Protein AF-A0AAD1G1K9-F1 (afdb_monomer)

Solvent-accessible surface area (backbone atoms only — not comparable to full-atom values): 7531 Å² total; per-residue (Å²): 137,87,78,81,80,72,77,73,75,72,76,63,68,73,52,53,60,54,47,54,50,49,59,54,53,67,71,42,59,65,74,27,37,51,56,41,42,42,38,76,72,70,64,44,52,59,65,56,50,14,62,76,70,73,46,57,48,69,56,47,52,50,30,45,56,50,41,52,53,49,50,56,58,62,43,41,43,31,53,54,43,50,70,69,44,56,72,65,46,41,52,53,48,50,44,44,74,75,66,48,52,60,65,57,49,9,64,74,69,77,48,51,50,67,57,45,53,52,38,47,53,53,49,51,52,49,36,49,54,38,64,73,110

InterPro domains:
  IPR013249 RNA polymerase sigma factor 70, region 4 type 2 [PF08281] (25-71)
  IPR013249 RNA polymerase sigma factor 70, region 4 type 2 [PF08281] (79-127)
  IPR013324 RNA polymerase sigma factor, region 3/4-like [SSF88659] (15-73)
  IPR016032 Signal transduction response regulator, C-terminal effector [SSF46894] (77-127)
  IPR036388 Winged helix-like DNA-binding domain superfamily [G3DSA:1.10.10.10] (8-76)
  IPR036388 Winged helix-like DNA-binding domain superfamily [G3DSA:1.10.10.10] (78-132)
  IPR039425 RNA polymerase sigma-70-like [PTHR43133] (17-71)

Structure (mmCIF, N/CA/C/O backbone):
data_AF-A0AAD1G1K9-F1
#
_entry.id   AF-A0AAD1G1K9-F1
#
loop_
_atom_site.group_PDB
_atom_site.id
_atom_site.type_symbol
_atom_site.label_atom_id
_atom_site.label_alt_id
_atom_site.label_comp_id
_atom_site.label_asym_id
_atom_site.label_entity_id
_atom_site.label_seq_id
_atom_site.pdbx_PDB_ins_code
_atom_site.Cartn_x
_atom_site.Cartn_y
_atom_site.Cartn_z
_atom_site.occupancy
_atom_site.B_iso_or_equiv
_atom_site.auth_seq_id
_atom_site.auth_comp_id
_atom_site.auth_asym_id
_atom_site.auth_atom_id
_atom_site.pdbx_PDB_model_num
ATOM 1 N N . MET A 1 1 ? 24.289 -41.318 -3.117 1.00 37.22 1 MET A N 1
ATOM 2 C CA . MET A 1 1 ? 24.616 -40.195 -4.020 1.00 37.22 1 MET A CA 1
ATOM 3 C C . MET A 1 1 ? 23.504 -39.178 -3.883 1.00 37.22 1 MET A C 1
ATOM 5 O O . MET A 1 1 ? 22.347 -39.498 -4.112 1.00 37.22 1 MET A O 1
ATOM 9 N N . ASN A 1 2 ? 23.871 -38.043 -3.298 1.00 35.38 2 ASN A N 1
ATOM 10 C CA . ASN A 1 2 ? 22.999 -36.982 -2.815 1.00 35.38 2 ASN A CA 1
ATOM 11 C C . ASN A 1 2 ? 22.610 -36.072 -3.983 1.00 35.38 2 ASN A C 1
ATOM 13 O O . ASN A 1 2 ? 23.467 -35.719 -4.785 1.00 35.38 2 ASN A O 1
ATOM 17 N N . GLY A 1 3 ? 21.352 -35.656 -4.030 1.00 33.44 3 GLY A N 1
ATOM 18 C CA . GLY A 1 3 ? 20.865 -34.681 -5.001 1.00 33.44 3 GLY A CA 1
ATOM 19 C C . GLY A 1 3 ? 19.467 -34.204 -4.644 1.00 33.44 3 GLY A C 1
ATOM 20 O O . GLY A 1 3 ? 18.601 -34.145 -5.506 1.00 33.44 3 GLY A O 1
ATOM 21 N N . LYS A 1 4 ? 19.221 -33.941 -3.351 1.00 35.94 4 LYS A N 1
ATOM 22 C CA . LYS A 1 4 ? 18.032 -33.209 -2.905 1.00 35.94 4 LYS A CA 1
ATOM 23 C C . LYS A 1 4 ? 18.029 -31.881 -3.662 1.00 35.94 4 LYS A C 1
ATOM 25 O O . LYS A 1 4 ? 18.926 -31.073 -3.440 1.00 35.94 4 LYS A O 1
ATOM 30 N N . SER A 1 5 ? 17.059 -31.676 -4.550 1.00 36.53 5 SER A N 1
ATOM 31 C CA . SER A 1 5 ? 16.765 -30.365 -5.120 1.00 36.53 5 SER A CA 1
ATOM 32 C C . SER A 1 5 ? 16.329 -29.475 -3.963 1.00 36.53 5 SER A C 1
ATOM 34 O O . SER A 1 5 ? 15.185 -29.528 -3.507 1.00 36.53 5 SER A O 1
ATOM 36 N N . VAL A 1 6 ? 17.299 -28.755 -3.409 1.00 38.91 6 VAL A N 1
ATOM 37 C CA . VAL A 1 6 ? 17.077 -27.704 -2.431 1.00 38.91 6 VAL A CA 1
ATOM 38 C C . VAL A 1 6 ? 16.126 -26.726 -3.102 1.00 38.91 6 VAL A C 1
ATOM 40 O O . VAL A 1 6 ? 16.446 -26.142 -4.133 1.00 38.91 6 VAL A O 1
ATOM 43 N N . LEU A 1 7 ? 14.915 -26.640 -2.557 1.00 38.28 7 LEU A N 1
ATOM 44 C CA . LEU A 1 7 ? 14.009 -25.532 -2.796 1.00 38.28 7 LEU A CA 1
ATOM 45 C C . LEU A 1 7 ? 14.782 -24.274 -2.405 1.00 38.28 7 LEU A C 1
ATOM 47 O O . LEU A 1 7 ? 14.895 -23.971 -1.218 1.00 38.28 7 LEU A O 1
ATOM 51 N N . GLU A 1 8 ? 15.367 -23.600 -3.391 1.00 32.94 8 GLU A N 1
ATOM 52 C CA . GLU A 1 8 ? 15.831 -22.228 -3.240 1.00 32.94 8 GLU A CA 1
ATOM 53 C C . GLU A 1 8 ? 14.637 -21.437 -2.692 1.00 32.94 8 GLU A C 1
ATOM 55 O O . GLU A 1 8 ? 13.585 -21.385 -3.346 1.00 32.94 8 GLU A O 1
ATOM 60 N N . PRO A 1 9 ? 14.714 -20.911 -1.458 1.00 38.84 9 PRO A N 1
ATOM 61 C CA . PRO A 1 9 ? 13.608 -20.183 -0.880 1.00 38.84 9 PRO A CA 1
ATOM 62 C C . PRO A 1 9 ? 13.483 -18.899 -1.685 1.00 38.84 9 PRO A C 1
ATOM 64 O O . PRO A 1 9 ? 14.309 -17.998 -1.549 1.00 38.84 9 PRO A O 1
ATOM 67 N N . GLY A 1 10 ? 12.463 -18.847 -2.547 1.00 35.44 10 GLY A N 1
ATOM 68 C CA . GLY A 1 10 ? 12.099 -17.655 -3.296 1.00 35.44 10 GLY A CA 1
ATOM 69 C C . GLY A 1 10 ? 12.197 -16.448 -2.375 1.00 35.44 10 GLY A C 1
ATOM 70 O O . GLY A 1 10 ? 11.536 -16.392 -1.332 1.00 35.44 10 GLY A O 1
ATOM 71 N N . VAL A 1 11 ? 13.107 -15.533 -2.712 1.00 41.03 11 VAL A N 1
ATOM 72 C CA . VAL A 1 11 ? 13.324 -14.326 -1.923 1.00 41.03 11 VAL A CA 1
ATOM 73 C C . VAL A 1 11 ? 11.958 -13.643 -1.771 1.00 41.03 11 VAL A C 1
ATOM 75 O O . VAL A 1 11 ? 11.261 -13.476 -2.773 1.00 41.03 11 VAL A O 1
ATOM 78 N N . PRO A 1 12 ? 11.501 -13.317 -0.550 1.00 42.50 12 PRO A N 1
ATOM 79 C CA . PRO A 1 12 ? 10.075 -13.121 -0.304 1.00 42.50 12 PRO A CA 1
ATOM 80 C C . PRO A 1 12 ? 9.590 -11.750 -0.797 1.00 42.50 12 PRO A C 1
ATOM 82 O O . PRO A 1 12 ? 9.510 -10.795 -0.029 1.00 42.50 12 PRO A O 1
ATOM 85 N N . LEU A 1 13 ? 9.228 -11.643 -2.072 1.00 46.88 13 LEU A N 1
ATOM 86 C CA . LEU A 1 13 ? 8.716 -10.406 -2.681 1.00 46.88 13 LEU A CA 1
ATOM 87 C C . LEU A 1 13 ? 7.404 -9.929 -2.024 1.00 46.88 13 LEU A C 1
ATOM 89 O O . LEU A 1 13 ? 7.160 -8.730 -1.890 1.00 46.88 13 LEU A O 1
ATOM 93 N N . GLU A 1 14 ? 6.607 -10.854 -1.480 1.00 40.06 14 GLU A N 1
ATOM 94 C CA . GLU A 1 14 ? 5.434 -10.533 -0.653 1.00 40.06 14 GLU A CA 1
ATOM 95 C C . GLU A 1 14 ? 5.793 -9.845 0.678 1.00 40.06 14 GLU A C 1
ATOM 97 O O . GLU A 1 14 ? 4.972 -9.112 1.251 1.00 40.06 14 GLU A O 1
ATOM 102 N N . ARG A 1 15 ? 7.011 -10.060 1.206 1.00 46.41 15 ARG A N 1
ATOM 103 C CA . ARG A 1 15 ? 7.429 -9.441 2.473 1.00 46.41 15 ARG A CA 1
ATOM 104 C C . ARG A 1 15 ? 7.651 -7.944 2.318 1.00 46.41 15 ARG A C 1
ATOM 106 O O . ARG A 1 15 ? 7.363 -7.240 3.285 1.00 46.41 15 ARG A O 1
ATOM 113 N N . ASP A 1 16 ? 8.048 -7.450 1.147 1.00 60.50 16 ASP A N 1
ATOM 114 C CA . ASP A 1 16 ? 8.426 -6.043 0.969 1.00 60.50 16 ASP A CA 1
ATOM 115 C C . ASP A 1 16 ? 7.233 -5.085 0.990 1.00 60.50 16 ASP A C 1
ATOM 117 O O . ASP A 1 16 ? 7.222 -4.134 1.775 1.00 60.50 16 ASP A O 1
ATOM 121 N N . ARG A 1 17 ? 6.160 -5.359 0.237 1.00 57.56 17 ARG A N 1
ATOM 122 C CA . ARG A 1 17 ? 4.965 -4.490 0.235 1.00 57.56 17 ARG A CA 1
ATOM 123 C C . ARG A 1 17 ? 4.315 -4.428 1.613 1.00 57.56 17 ARG A C 1
ATOM 125 O O . ARG A 1 17 ? 3.999 -3.349 2.119 1.00 57.56 17 ARG A O 1
ATOM 132 N N . HIS A 1 18 ? 4.116 -5.587 2.238 1.00 64.69 18 HIS A N 1
ATOM 133 C CA . HIS A 1 18 ? 3.522 -5.635 3.565 1.00 64.69 18 HIS A CA 1
ATOM 134 C C . HIS A 1 18 ? 4.460 -5.060 4.627 1.00 64.69 18 HIS A C 1
ATOM 136 O O . HIS A 1 18 ? 3.974 -4.473 5.589 1.00 64.69 18 HIS A O 1
ATOM 142 N N . ALA A 1 19 ? 5.785 -5.179 4.491 1.00 65.25 19 ALA A N 1
ATOM 143 C CA . ALA A 1 19 ? 6.727 -4.540 5.409 1.00 65.25 19 ALA A CA 1
ATOM 144 C C . ALA A 1 19 ? 6.672 -3.015 5.305 1.00 65.25 19 ALA A C 1
ATOM 146 O O . ALA A 1 19 ? 6.556 -2.364 6.343 1.00 65.25 19 ALA A O 1
ATOM 147 N N . VAL A 1 20 ? 6.661 -2.459 4.091 1.00 66.00 20 VAL A N 1
ATOM 148 C CA . VAL A 1 20 ? 6.529 -1.011 3.860 1.00 66.00 20 VAL A CA 1
ATOM 149 C C . VAL A 1 20 ? 5.184 -0.504 4.385 1.00 66.00 20 VAL A C 1
ATOM 151 O O . VAL A 1 20 ? 5.145 0.432 5.185 1.00 66.00 20 VAL A O 1
ATOM 154 N N . MET A 1 21 ? 4.083 -1.181 4.046 1.00 68.50 21 MET A N 1
ATOM 155 C CA . MET A 1 21 ? 2.753 -0.816 4.539 1.00 68.50 21 MET A CA 1
ATOM 156 C C . MET A 1 21 ? 2.665 -0.915 6.068 1.00 68.50 21 MET A C 1
ATOM 158 O O . MET A 1 21 ? 2.185 0.011 6.716 1.00 68.50 21 MET A O 1
ATOM 162 N N . ARG A 1 22 ? 3.179 -1.991 6.680 1.00 72.25 22 ARG A N 1
ATOM 163 C CA . ARG A 1 22 ? 3.237 -2.129 8.147 1.00 72.25 22 ARG A CA 1
ATOM 164 C C . ARG A 1 22 ? 4.094 -1.040 8.783 1.00 72.25 22 ARG A C 1
ATOM 166 O O . ARG A 1 22 ? 3.713 -0.520 9.826 1.00 72.25 22 ARG A O 1
ATOM 173 N N . ALA A 1 23 ? 5.227 -0.679 8.184 1.00 71.62 23 ALA A N 1
ATOM 174 C CA . ALA A 1 23 ? 6.079 0.397 8.680 1.00 71.62 23 ALA A CA 1
ATOM 175 C C . ALA A 1 23 ? 5.343 1.745 8.676 1.00 71.62 23 ALA A C 1
ATOM 177 O O . ALA A 1 23 ? 5.473 2.513 9.626 1.00 71.62 23 ALA A O 1
ATOM 178 N N . TRP A 1 24 ? 4.519 2.016 7.664 1.00 74.44 24 TRP A N 1
ATOM 179 C CA . TRP A 1 24 ? 3.693 3.224 7.618 1.00 74.44 24 TRP A CA 1
ATOM 180 C C . TRP A 1 24 ? 2.509 3.178 8.575 1.00 74.44 24 TRP A C 1
ATOM 182 O O . TRP A 1 24 ? 2.246 4.160 9.265 1.00 74.44 24 TRP A O 1
ATOM 192 N N . LEU A 1 25 ? 1.821 2.040 8.663 1.00 76.62 25 LEU A N 1
ATOM 193 C CA . LEU A 1 25 ? 0.711 1.854 9.594 1.00 76.62 25 LEU A CA 1
ATOM 194 C C . LEU A 1 25 ? 1.173 1.984 11.052 1.00 76.62 25 LEU A C 1
ATOM 196 O O . LEU A 1 25 ? 0.447 2.555 11.856 1.00 76.62 25 LEU A O 1
ATOM 200 N N . ARG A 1 26 ? 2.403 1.569 11.387 1.00 78.94 26 ARG A N 1
ATOM 201 C CA . ARG A 1 26 ? 3.007 1.782 12.718 1.00 78.94 26 ARG A CA 1
ATOM 202 C C . ARG A 1 26 ? 3.248 3.252 13.073 1.00 78.94 26 ARG A C 1
ATOM 204 O O . ARG A 1 26 ? 3.384 3.557 14.251 1.00 78.94 26 ARG A O 1
ATOM 211 N N . LYS A 1 27 ? 3.301 4.163 12.095 1.00 80.81 27 LYS A N 1
ATOM 212 C CA . LYS A 1 27 ? 3.436 5.610 12.350 1.00 80.81 27 LYS A CA 1
ATOM 213 C C . LYS A 1 27 ? 2.095 6.257 12.752 1.00 80.81 27 LYS A C 1
ATOM 215 O O . LYS A 1 27 ? 2.090 7.379 13.266 1.00 80.81 27 LYS A O 1
ATOM 220 N N . LEU A 1 28 ? 0.963 5.564 12.564 1.00 84.06 28 LEU A N 1
ATOM 221 C CA . LEU A 1 28 ? -0.348 6.031 13.021 1.00 84.06 28 LEU A CA 1
ATOM 222 C C . LEU A 1 28 ? -0.454 5.961 14.551 1.00 84.06 28 LEU A C 1
ATOM 224 O O . LEU A 1 28 ? -0.012 4.984 15.151 1.00 84.06 28 LEU A O 1
ATOM 228 N N . PRO A 1 29 ? -1.135 6.926 15.199 1.00 89.00 29 PRO A N 1
ATOM 229 C CA . PRO A 1 29 ? -1.521 6.771 16.596 1.00 89.00 29 PRO A CA 1
ATOM 230 C C . PRO A 1 29 ? -2.362 5.506 16.783 1.00 89.00 29 PRO A C 1
ATOM 232 O O . PRO A 1 29 ? -3.302 5.288 16.020 1.00 89.00 29 PRO A O 1
ATOM 235 N N . GLU A 1 30 ? -2.085 4.732 17.826 1.00 89.75 30 GLU A N 1
ATOM 236 C CA . GLU A 1 30 ? -2.657 3.399 18.063 1.00 89.75 30 GLU A CA 1
ATOM 237 C C . GLU A 1 30 ? -4.187 3.341 17.914 1.00 89.75 30 GLU A C 1
ATOM 239 O O . GLU A 1 30 ? -4.701 2.604 17.078 1.00 89.75 30 GLU A O 1
ATOM 244 N N . ARG A 1 31 ? -4.933 4.219 18.602 1.00 92.00 31 ARG A N 1
ATOM 245 C CA . ARG A 1 31 ? -6.404 4.304 18.462 1.00 92.00 31 ARG A CA 1
ATOM 246 C C . ARG A 1 31 ? -6.873 4.595 17.034 1.00 92.00 31 ARG A C 1
ATOM 248 O O . ARG A 1 31 ? -7.943 4.161 16.625 1.00 92.00 31 ARG A O 1
ATOM 255 N N . THR A 1 32 ? -6.089 5.358 16.277 1.00 93.00 32 THR A N 1
ATOM 256 C CA . THR A 1 32 ? -6.395 5.666 14.874 1.00 93.00 32 THR A CA 1
ATOM 257 C C . THR A 1 32 ? -6.141 4.455 13.980 1.00 93.00 32 THR A C 1
ATOM 259 O O . THR A 1 32 ? -6.932 4.204 13.076 1.00 93.00 32 THR A O 1
ATOM 262 N N . LEU A 1 33 ? -5.075 3.696 14.253 1.00 91.69 33 LEU A N 1
ATOM 263 C CA . LEU A 1 33 ? -4.777 2.443 13.566 1.00 91.69 33 LEU A CA 1
ATOM 264 C C . LEU A 1 33 ? -5.858 1.389 13.833 1.00 91.69 33 LEU A C 1
ATOM 266 O O . LEU A 1 33 ? -6.348 0.797 12.879 1.00 91.69 33 LEU A O 1
ATOM 270 N N . MET A 1 34 ? -6.276 1.213 15.090 1.00 94.00 34 MET A N 1
ATOM 271 C CA . MET A 1 34 ? -7.344 0.276 15.466 1.00 94.00 34 MET A CA 1
ATOM 272 C C . MET A 1 34 ? -8.640 0.556 14.702 1.00 94.00 34 MET A C 1
ATOM 274 O O . MET A 1 34 ? -9.164 -0.331 14.039 1.00 94.00 34 MET A O 1
ATOM 278 N N . VAL A 1 35 ? -9.121 1.807 14.729 1.00 95.25 35 VAL A N 1
ATOM 279 C CA . VAL A 1 35 ? -10.331 2.213 13.992 1.00 95.25 35 VAL A CA 1
ATOM 280 C C . VAL A 1 35 ? -10.178 1.966 12.487 1.00 95.25 35 VAL A C 1
ATOM 282 O O . VAL A 1 35 ? -11.111 1.502 11.835 1.00 95.25 35 VAL A O 1
ATOM 285 N N . PHE A 1 36 ? -9.003 2.264 11.928 1.00 93.38 36 PHE A N 1
ATOM 286 C CA . PHE A 1 36 ? -8.740 2.070 10.506 1.00 93.38 36 PHE A CA 1
ATOM 287 C C . PHE A 1 36 ? -8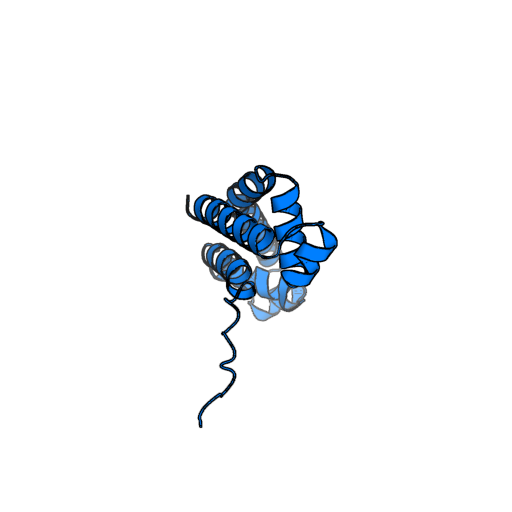.738 0.588 10.106 1.00 93.38 36 PHE A C 1
ATOM 289 O O . PHE A 1 36 ? -9.347 0.251 9.093 1.00 93.38 36 PHE A O 1
ATOM 296 N N . ILE A 1 37 ? -8.097 -0.288 10.887 1.00 92.00 37 ILE A N 1
ATOM 297 C CA . ILE A 1 37 ? -8.076 -1.740 10.647 1.00 92.00 37 ILE A CA 1
ATOM 298 C C . ILE A 1 37 ? -9.484 -2.323 10.788 1.00 92.00 37 ILE A C 1
ATOM 300 O O . ILE A 1 37 ? -9.949 -2.990 9.864 1.00 92.00 37 ILE A O 1
ATOM 304 N N . ALA A 1 38 ? -10.192 -1.991 11.870 1.00 93.25 38 ALA A N 1
ATOM 305 C CA . ALA A 1 38 ? -11.555 -2.452 12.115 1.00 93.25 38 ALA A CA 1
ATOM 306 C C . ALA A 1 38 ? -12.491 -2.134 10.937 1.00 93.25 38 ALA A C 1
ATOM 308 O O . ALA A 1 38 ? -13.276 -2.971 10.501 1.00 93.25 38 ALA A O 1
ATOM 309 N N . HIS A 1 39 ? -12.366 -0.941 10.351 1.00 94.38 39 HIS A N 1
ATOM 310 C CA . HIS A 1 39 ? -13.184 -0.57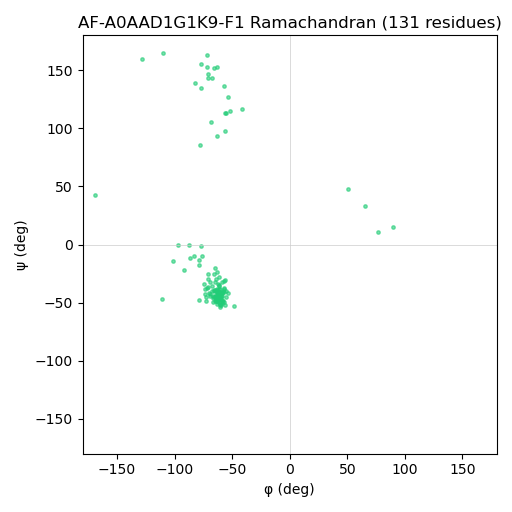9 9.199 1.00 94.38 39 HIS A CA 1
ATOM 311 C C . HIS A 1 39 ? -12.686 -1.177 7.872 1.00 94.38 39 HIS A C 1
ATOM 313 O O . HIS A 1 39 ? -13.480 -1.677 7.080 1.00 94.38 39 HIS A O 1
ATOM 319 N N . ARG A 1 40 ? -11.382 -1.080 7.571 1.00 89.38 40 ARG A N 1
ATOM 320 C CA . ARG A 1 40 ? -10.841 -1.358 6.223 1.00 89.38 40 ARG A CA 1
ATOM 321 C C . ARG A 1 40 ? -10.393 -2.795 6.004 1.00 89.38 40 ARG A C 1
ATOM 323 O O . ARG A 1 40 ? -10.277 -3.194 4.851 1.00 89.38 40 ARG A O 1
ATOM 330 N N . VAL A 1 41 ? -10.102 -3.524 7.075 1.00 86.94 41 VAL A N 1
ATOM 331 C CA . VAL A 1 41 ? -9.623 -4.911 7.029 1.00 86.94 41 VAL A CA 1
ATOM 332 C C . VAL A 1 41 ? -10.695 -5.851 7.563 1.00 86.94 41 VAL A C 1
ATOM 334 O O . VAL A 1 41 ? -10.998 -6.845 6.917 1.00 86.94 41 VAL A O 1
ATOM 337 N N . GLU A 1 42 ? -11.302 -5.518 8.704 1.00 89.88 42 GLU A N 1
ATOM 338 C CA . GLU A 1 42 ? -12.336 -6.360 9.328 1.00 89.88 42 GLU A CA 1
ATOM 339 C C . GLU A 1 42 ? -13.749 -6.076 8.787 1.00 89.88 42 GLU A C 1
ATOM 341 O O . GLU A 1 42 ? -14.669 -6.842 9.049 1.00 89.88 42 GLU A O 1
ATOM 346 N N . GLY A 1 43 ? -13.939 -4.988 8.031 1.00 93.88 43 GLY A N 1
ATOM 347 C CA . GLY A 1 43 ? -15.213 -4.659 7.382 1.00 93.88 43 GLY A CA 1
ATOM 348 C C . GLY A 1 43 ? -16.294 -4.086 8.306 1.00 93.88 43 GLY A C 1
ATOM 349 O O . GLY A 1 43 ? -17.436 -3.943 7.871 1.00 93.88 43 GLY A O 1
ATOM 350 N N . LYS A 1 44 ? -15.963 -3.722 9.552 1.00 96.25 44 LYS A N 1
ATOM 351 C CA . LYS A 1 44 ? -16.929 -3.181 10.520 1.00 96.25 44 LYS A CA 1
ATOM 352 C C . LYS A 1 44 ? -17.449 -1.803 10.103 1.00 96.25 44 LYS A C 1
ATOM 354 O O . LYS A 1 44 ? -16.708 -0.940 9.610 1.00 96.25 44 LYS A O 1
ATOM 359 N N . SER A 1 45 ? -18.725 -1.552 10.362 1.00 96.06 45 SER A N 1
ATOM 360 C CA . SER A 1 45 ? -19.353 -0.238 10.230 1.00 96.06 45 SER A CA 1
ATOM 361 C C . SER A 1 45 ? -18.887 0.727 11.326 1.00 96.06 45 SER A C 1
ATOM 363 O O . SER A 1 45 ? -18.369 0.338 12.373 1.00 96.06 45 SER A O 1
ATOM 365 N N . TYR A 1 46 ? -19.099 2.029 11.123 1.00 95.44 46 TYR A N 1
ATOM 366 C CA . TYR A 1 46 ? -18.751 3.023 12.145 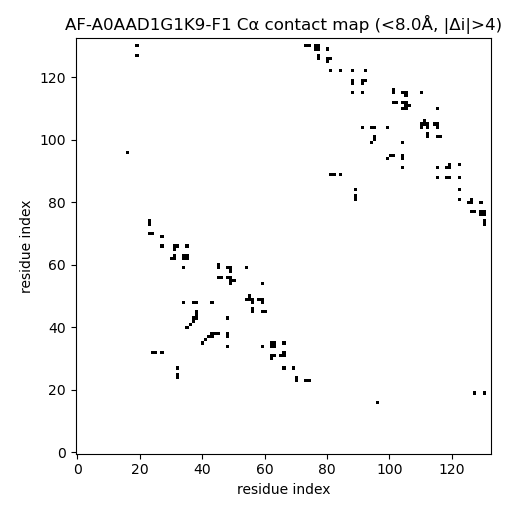1.00 95.44 46 TYR A CA 1
ATOM 367 C C . TYR A 1 46 ? -19.564 2.873 13.434 1.00 95.44 46 TYR A C 1
ATOM 369 O O . TYR A 1 46 ? -19.037 3.199 14.496 1.00 95.44 46 TYR A O 1
ATOM 377 N N . ALA A 1 47 ? -20.802 2.377 13.348 1.00 97.19 47 ALA A N 1
ATOM 378 C CA . ALA A 1 47 ? -21.656 2.125 14.503 1.00 97.19 47 ALA A CA 1
ATOM 379 C C . ALA A 1 47 ? -21.128 0.950 15.343 1.00 97.19 47 ALA A C 1
ATOM 381 O O . ALA A 1 47 ? -21.003 1.076 16.560 1.00 97.19 47 ALA A O 1
ATOM 382 N N . GLU A 1 48 ? -20.728 -0.150 14.698 1.00 97.69 48 GLU A N 1
ATOM 383 C CA . GLU A 1 48 ? -20.115 -1.302 15.376 1.00 97.69 48 GLU A CA 1
ATOM 384 C C . GLU A 1 48 ? -18.805 -0.910 16.068 1.00 97.69 48 GLU A C 1
ATOM 386 O O . GLU A 1 48 ? -18.614 -1.201 17.246 1.00 97.69 48 GLU A O 1
ATOM 391 N N . ILE A 1 49 ? -17.944 -0.152 15.381 1.00 97.44 49 ILE A N 1
ATOM 392 C CA . ILE A 1 49 ? -16.680 0.343 15.951 1.00 97.44 49 ILE A CA 1
ATOM 393 C C . ILE A 1 49 ? -16.937 1.293 17.130 1.00 97.44 49 ILE A C 1
ATOM 395 O O . ILE A 1 49 ? -16.229 1.250 18.137 1.00 97.44 49 ILE A O 1
ATOM 399 N N . ALA A 1 50 ? -17.934 2.173 17.014 1.00 97.56 50 ALA A N 1
ATOM 400 C CA . ALA A 1 50 ? -18.323 3.097 18.076 1.00 97.56 50 ALA A CA 1
ATOM 401 C C . ALA A 1 50 ? -18.790 2.348 19.334 1.00 97.56 50 ALA A C 1
ATOM 403 O O . ALA A 1 50 ? -18.347 2.674 20.439 1.00 97.56 50 ALA A O 1
ATOM 404 N N . ALA A 1 51 ? -19.626 1.322 19.158 1.00 97.81 51 ALA A N 1
ATOM 405 C CA . ALA A 1 51 ? -20.110 0.472 20.239 1.00 97.81 51 ALA A CA 1
ATOM 406 C C . ALA A 1 51 ? -18.969 -0.318 20.901 1.00 97.81 51 ALA A C 1
ATOM 408 O O . ALA A 1 51 ? -18.819 -0.270 22.123 1.00 97.81 51 ALA A O 1
ATOM 409 N N . GLU A 1 52 ? -18.122 -0.976 20.105 1.00 97.19 52 GLU A N 1
ATOM 410 C CA . GLU A 1 52 ? -16.999 -1.795 20.581 1.00 97.19 52 GLU A CA 1
ATOM 411 C C . GLU A 1 52 ? -15.980 -0.967 21.375 1.00 97.19 52 GLU A C 1
ATOM 413 O O . GLU A 1 52 ? -15.555 -1.353 22.464 1.00 97.19 52 GLU A O 1
ATOM 418 N N . LEU A 1 53 ? -15.633 0.221 20.873 1.00 94.88 53 LEU A N 1
ATOM 419 C CA . LEU A 1 53 ? -14.657 1.105 21.512 1.00 94.88 53 LEU A CA 1
ATOM 420 C C . LEU A 1 53 ? -15.273 2.041 22.563 1.00 94.88 53 LEU A C 1
ATOM 422 O O . LEU A 1 53 ? -14.541 2.830 23.167 1.00 94.88 53 LEU A O 1
ATOM 426 N N . ARG A 1 54 ? -16.595 1.980 22.780 1.00 96.50 54 ARG A N 1
ATOM 427 C CA . ARG A 1 54 ? -17.360 2.862 23.683 1.00 96.50 54 ARG A CA 1
ATOM 428 C C . ARG A 1 54 ? -17.083 4.350 23.432 1.00 96.50 54 ARG A C 1
ATOM 430 O O . ARG A 1 54 ? -16.824 5.129 24.352 1.00 96.50 54 ARG A O 1
ATOM 437 N N . ILE A 1 55 ? -17.121 4.753 22.166 1.00 95.94 55 ILE A N 1
ATOM 438 C CA . ILE A 1 55 ? -16.951 6.143 21.718 1.00 95.94 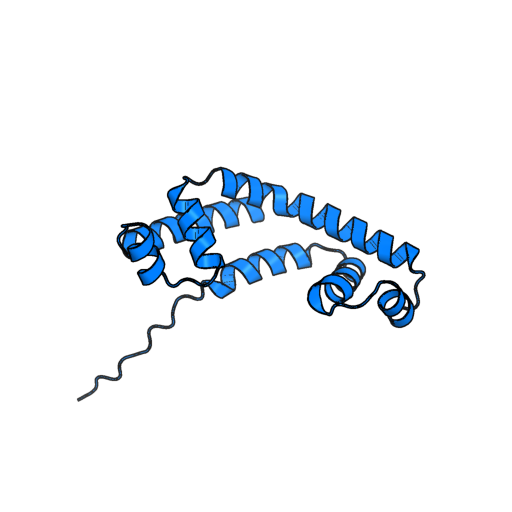55 ILE A CA 1
ATOM 439 C C . ILE A 1 55 ? -18.100 6.550 20.797 1.00 95.94 55 ILE A C 1
ATOM 441 O O . ILE A 1 55 ? -18.743 5.710 20.190 1.00 95.94 55 ILE A O 1
ATOM 445 N N . GLY A 1 56 ? -18.341 7.852 20.629 1.00 96.06 56 GLY A N 1
ATOM 446 C CA . GLY A 1 56 ? -19.317 8.319 19.640 1.00 96.06 56 GLY A CA 1
ATOM 447 C C . GLY A 1 56 ? -18.828 8.122 18.199 1.00 96.06 56 GLY A C 1
ATOM 448 O O . GLY A 1 56 ? -17.644 8.320 17.913 1.00 96.06 56 GLY A O 1
ATOM 449 N N . GLU A 1 57 ? -19.735 7.838 17.259 1.00 95.06 57 GLU A N 1
ATOM 450 C CA . GLU A 1 57 ? -19.394 7.665 15.836 1.00 95.06 57 GLU A CA 1
ATOM 451 C C . GLU A 1 57 ? -18.667 8.869 15.218 1.00 95.06 57 GLU A C 1
ATOM 453 O O . GLU A 1 57 ? -17.840 8.719 14.318 1.00 95.06 57 GLU A O 1
ATOM 458 N N . TRP A 1 58 ? -18.936 10.090 15.695 1.00 96.50 58 TRP A N 1
ATOM 459 C CA . TRP A 1 58 ? -18.178 11.269 15.268 1.00 96.50 58 TRP A CA 1
ATOM 460 C C . TRP A 1 58 ? -16.674 11.104 15.542 1.00 96.50 58 TRP A C 1
ATOM 462 O O . TRP A 1 58 ? -15.848 11.496 14.714 1.00 96.50 58 TRP A O 1
ATOM 472 N N . ARG A 1 59 ? -16.306 10.472 16.664 1.00 96.19 59 ARG A N 1
ATOM 473 C CA . ARG A 1 59 ? -14.910 10.204 17.030 1.00 96.19 59 ARG A CA 1
ATOM 474 C C . ARG A 1 59 ? -14.310 9.121 16.132 1.00 96.19 59 ARG A C 1
ATOM 476 O O . ARG A 1 59 ? -13.164 9.268 15.714 1.00 96.19 59 ARG A O 1
ATOM 483 N N . VAL A 1 60 ? -15.093 8.111 15.744 1.00 95.69 60 VAL A N 1
ATOM 484 C CA . VAL A 1 60 ? -14.711 7.126 14.711 1.00 95.69 60 VAL A CA 1
ATOM 485 C C . VAL A 1 60 ? -14.415 7.833 13.383 1.00 95.69 60 VAL A C 1
ATOM 487 O O . VAL A 1 60 ? -13.323 7.687 12.834 1.00 95.69 60 VAL A O 1
ATOM 490 N N . ARG A 1 61 ? -15.322 8.701 12.909 1.00 95.19 61 ARG A N 1
ATOM 491 C CA . ARG A 1 61 ? -15.124 9.519 11.695 1.00 95.19 61 ARG A CA 1
ATOM 492 C C . ARG A 1 61 ? -13.875 10.396 11.782 1.00 95.19 61 ARG A C 1
ATOM 494 O O . ARG A 1 61 ? -13.135 10.523 10.804 1.00 95.19 61 ARG A O 1
ATOM 501 N N . TRP A 1 62 ? -13.620 11.000 12.941 1.00 96.75 62 TRP A N 1
ATOM 502 C CA . TRP A 1 62 ? -12.417 11.795 13.179 1.00 96.75 62 TRP A CA 1
ATOM 503 C C . TRP A 1 62 ? -11.140 10.953 13.064 1.00 96.75 62 TRP A C 1
ATOM 505 O O . TRP A 1 62 ? -10.216 11.356 12.348 1.00 96.75 62 TRP A O 1
ATOM 515 N N . HIS A 1 63 ? -11.104 9.772 13.692 1.00 94.75 63 HIS A N 1
ATOM 516 C CA . HIS A 1 63 ? -9.994 8.825 13.561 1.00 94.75 63 HIS A CA 1
ATOM 517 C C . HIS A 1 63 ? -9.802 8.400 12.102 1.00 94.75 63 HIS A C 1
ATOM 519 O O . HIS A 1 63 ? -8.687 8.494 11.598 1.00 94.75 63 HIS A O 1
ATOM 525 N N . MET A 1 64 ? -10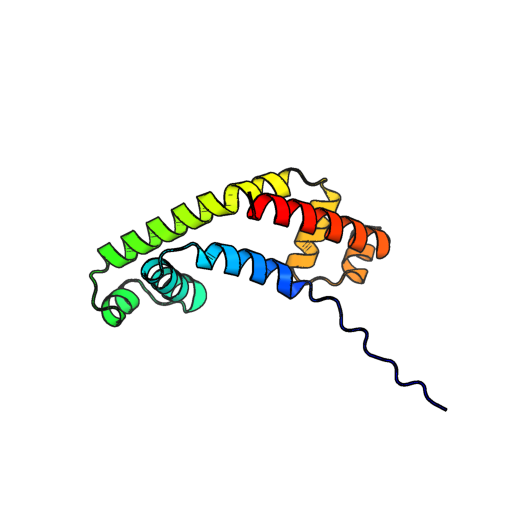.868 8.070 11.372 1.00 94.19 64 MET A N 1
ATOM 526 C CA . MET A 1 64 ? -10.780 7.719 9.949 1.00 94.19 64 MET A CA 1
ATOM 527 C C . MET A 1 64 ? -10.177 8.840 9.097 1.00 94.19 64 MET A C 1
ATOM 529 O O . MET A 1 64 ? -9.225 8.613 8.349 1.00 94.19 64 MET A O 1
ATOM 533 N N . ARG A 1 65 ? -10.646 10.085 9.256 1.00 93.31 65 ARG A N 1
ATOM 534 C CA . ARG A 1 65 ? -10.060 11.244 8.554 1.00 93.31 65 ARG A CA 1
ATOM 535 C C . ARG A 1 65 ? -8.597 11.468 8.928 1.00 93.31 65 ARG A C 1
ATOM 537 O O . ARG A 1 65 ? -7.818 11.942 8.101 1.00 93.31 65 ARG A O 1
ATOM 544 N N . ARG A 1 66 ? -8.220 11.206 10.181 1.00 92.06 66 ARG A N 1
ATOM 545 C CA . ARG A 1 66 ? -6.830 11.301 10.642 1.00 92.06 66 ARG A CA 1
ATOM 546 C C . ARG A 1 66 ? -5.968 10.202 10.018 1.00 92.06 66 ARG A C 1
ATOM 548 O O . ARG A 1 66 ? -4.881 10.520 9.546 1.00 92.06 66 ARG A O 1
ATOM 555 N N . ALA A 1 67 ? -6.470 8.969 9.949 1.00 89.81 67 ALA A N 1
ATOM 556 C CA . ALA A 1 67 ? -5.799 7.839 9.315 1.00 89.81 67 ALA A CA 1
ATOM 557 C C . ALA A 1 67 ? -5.535 8.114 7.83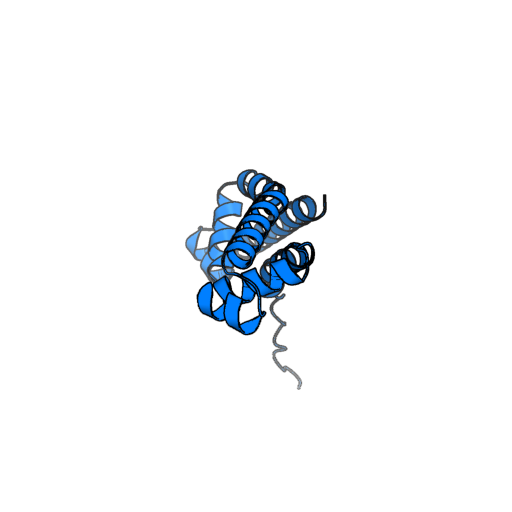2 1.00 89.81 67 ALA A C 1
ATOM 559 O O . ALA A 1 67 ? -4.389 8.070 7.393 1.00 89.81 67 ALA A O 1
ATOM 560 N N . ILE A 1 68 ? -6.573 8.507 7.089 1.00 87.81 68 ILE A N 1
ATOM 561 C CA . ILE A 1 68 ? -6.482 8.813 5.655 1.00 87.81 68 ILE A CA 1
ATOM 562 C C . ILE A 1 68 ? -5.466 9.931 5.400 1.00 87.81 68 ILE A C 1
ATOM 564 O O . ILE A 1 68 ? -4.572 9.763 4.576 1.00 87.81 68 ILE A O 1
ATOM 568 N N . ARG A 1 69 ? -5.538 11.049 6.138 1.00 87.81 69 ARG A N 1
ATOM 569 C CA . ARG A 1 69 ? -4.567 12.151 5.994 1.00 87.81 69 ARG A CA 1
ATOM 570 C C . ARG A 1 69 ? -3.134 11.700 6.251 1.00 87.81 69 ARG A C 1
ATOM 572 O O . ARG A 1 69 ? -2.222 12.110 5.539 1.00 87.81 69 ARG A O 1
ATOM 579 N N . HIS A 1 70 ? -2.931 10.869 7.266 1.00 85.50 70 HIS A N 1
ATOM 580 C CA . HIS A 1 70 ? -1.609 10.380 7.623 1.00 85.50 70 HIS A CA 1
ATOM 581 C C . HIS A 1 70 ? -1.058 9.406 6.571 1.00 85.50 70 HIS A C 1
ATOM 583 O O . HIS A 1 70 ? 0.090 9.554 6.160 1.00 85.50 70 HIS A O 1
ATOM 589 N N . ILE A 1 71 ? -1.889 8.496 6.052 1.00 81.75 71 ILE A N 1
ATOM 590 C CA . ILE A 1 71 ? -1.532 7.586 4.953 1.00 81.75 71 ILE A CA 1
ATOM 591 C C . ILE A 1 71 ? -1.218 8.372 3.676 1.00 81.75 71 ILE A C 1
ATOM 593 O O . ILE A 1 71 ? -0.213 8.102 3.027 1.00 81.75 71 ILE A O 1
ATOM 597 N N . ILE A 1 72 ? -2.020 9.385 3.328 1.00 82.75 72 ILE A N 1
ATOM 598 C CA . ILE A 1 72 ? -1.756 10.248 2.166 1.00 82.75 72 ILE A CA 1
ATOM 599 C C . ILE A 1 72 ? -0.414 10.967 2.311 1.00 82.75 72 ILE A C 1
ATOM 601 O O . ILE A 1 72 ? 0.322 11.048 1.327 1.00 82.75 72 ILE A O 1
ATOM 605 N N . LYS A 1 73 ? -0.110 11.478 3.512 1.00 83.19 73 LYS A N 1
ATOM 606 C CA . LYS A 1 73 ? 1.135 12.195 3.805 1.00 83.19 73 LYS A CA 1
ATOM 607 C C . LYS A 1 73 ? 2.351 11.273 3.718 1.00 83.19 73 LYS A C 1
ATOM 609 O O . LYS A 1 73 ? 3.312 11.624 3.048 1.00 83.19 73 LYS A O 1
ATOM 614 N N . ILE A 1 74 ? 2.310 10.110 4.365 1.00 76.88 74 ILE A N 1
ATOM 615 C CA . ILE A 1 74 ? 3.446 9.173 4.400 1.00 76.88 74 ILE A CA 1
ATOM 616 C C . ILE A 1 74 ? 3.624 8.443 3.072 1.00 76.88 74 ILE A C 1
ATOM 618 O O . ILE A 1 74 ? 4.746 8.169 2.670 1.00 76.88 74 ILE A O 1
ATOM 622 N N . GLY A 1 75 ? 2.533 8.153 2.367 1.00 79.06 75 GLY A N 1
ATOM 623 C CA . GLY A 1 75 ? 2.595 7.533 1.050 1.00 79.06 75 GLY A CA 1
ATOM 624 C C . GLY A 1 75 ? 3.000 8.501 -0.063 1.00 79.06 75 GLY A C 1
ATOM 625 O O . GLY A 1 75 ? 3.231 8.046 -1.177 1.00 79.06 75 GLY A O 1
ATOM 626 N N . LYS A 1 76 ? 3.070 9.820 0.189 1.00 83.75 76 LYS A N 1
ATOM 627 C CA . LYS A 1 76 ? 3.420 10.811 -0.843 1.00 83.75 76 LYS A CA 1
ATOM 628 C C . LYS A 1 76 ? 4.824 10.562 -1.428 1.00 83.75 76 LYS A C 1
ATOM 630 O O . LYS A 1 76 ? 4.870 10.366 -2.639 1.00 83.75 76 LYS A O 1
ATOM 635 N N . PRO A 1 77 ? 5.906 10.467 -0.631 1.00 83.19 77 PRO A N 1
ATOM 636 C CA . PRO A 1 77 ? 7.238 10.162 -1.158 1.00 83.19 77 PRO A CA 1
ATOM 637 C C . PRO A 1 77 ? 7.286 8.867 -1.971 1.00 83.19 77 PRO A C 1
ATOM 639 O O . PRO A 1 77 ? 7.905 8.817 -3.025 1.00 83.19 77 PRO A O 1
ATOM 642 N N . TYR A 1 78 ? 6.577 7.828 -1.526 1.00 82.81 78 TYR A N 1
ATOM 643 C CA . TYR A 1 78 ? 6.493 6.572 -2.268 1.00 82.81 78 TYR A CA 1
ATOM 644 C C . TYR A 1 78 ? 5.780 6.729 -3.609 1.00 82.81 78 TYR A C 1
ATOM 646 O O . TYR A 1 78 ? 6.260 6.209 -4.609 1.00 82.81 78 TYR A O 1
ATOM 654 N N . ARG A 1 79 ? 4.645 7.443 -3.653 1.00 83.69 79 ARG A N 1
ATOM 655 C CA . ARG A 1 79 ? 3.931 7.709 -4.912 1.00 83.69 79 ARG A CA 1
ATOM 656 C C . ARG A 1 79 ? 4.791 8.512 -5.883 1.00 83.69 79 ARG A C 1
ATOM 658 O O . ARG A 1 79 ? 4.785 8.210 -7.068 1.00 83.69 79 ARG A O 1
ATOM 665 N N . GLU A 1 80 ? 5.518 9.507 -5.384 1.00 88.00 80 GLU A N 1
ATOM 666 C CA . GLU A 1 80 ? 6.428 10.323 -6.194 1.00 88.00 80 GLU A CA 1
ATOM 667 C C . GLU A 1 80 ? 7.602 9.491 -6.720 1.00 88.00 80 GLU A C 1
ATOM 669 O O . GLU A 1 80 ? 7.895 9.538 -7.910 1.00 88.00 80 GLU A O 1
ATOM 674 N N . ALA A 1 81 ? 8.218 8.665 -5.872 1.00 86.56 81 ALA A N 1
ATOM 675 C CA . ALA A 1 81 ? 9.298 7.770 -6.278 1.00 86.56 81 ALA A CA 1
ATOM 676 C C . ALA A 1 81 ? 8.834 6.704 -7.278 1.00 86.56 81 ALA A C 1
ATOM 678 O O . ALA A 1 81 ? 9.553 6.414 -8.227 1.00 86.56 81 ALA A O 1
ATOM 679 N N . PHE A 1 82 ? 7.631 6.155 -7.099 1.00 87.31 82 PHE A N 1
ATOM 680 C CA . PHE A 1 82 ? 7.040 5.215 -8.047 1.00 87.31 82 PHE A CA 1
ATOM 681 C C . PHE A 1 82 ? 6.776 5.871 -9.405 1.00 87.31 82 PHE A C 1
ATOM 683 O O . PHE A 1 82 ? 7.167 5.325 -10.431 1.00 87.31 82 PHE A O 1
ATOM 690 N N . ALA A 1 83 ? 6.181 7.068 -9.411 1.00 89.06 83 ALA A N 1
ATOM 691 C CA . ALA A 1 83 ? 5.932 7.830 -10.634 1.00 89.06 83 ALA A CA 1
ATOM 692 C C . ALA A 1 83 ? 7.226 8.242 -11.362 1.00 89.06 83 ALA A C 1
ATOM 694 O O . ALA A 1 83 ? 7.198 8.473 -12.567 1.00 89.06 83 ALA A O 1
ATOM 695 N N . ALA A 1 84 ? 8.347 8.328 -10.641 1.00 93.19 84 ALA A N 1
ATOM 696 C CA . ALA A 1 84 ? 9.664 8.626 -11.197 1.00 93.19 84 ALA A CA 1
ATOM 697 C C . ALA A 1 84 ? 10.394 7.399 -11.780 1.00 93.19 84 ALA A C 1
ATOM 699 O O . ALA A 1 84 ? 11.429 7.574 -12.425 1.00 93.19 84 ALA A O 1
ATOM 700 N N . LEU A 1 85 ? 9.900 6.173 -11.562 1.00 91.69 85 LEU A N 1
ATOM 701 C CA . LEU A 1 85 ? 10.447 4.978 -12.215 1.00 91.69 85 LEU A CA 1
ATOM 702 C C . LEU A 1 85 ? 10.202 5.040 -13.726 1.00 91.69 85 LEU A C 1
ATOM 704 O O . LEU A 1 85 ? 9.204 5.607 -14.173 1.00 91.69 85 LEU A O 1
ATOM 708 N N . ASP A 1 86 ? 11.070 4.405 -14.516 1.00 96.12 86 ASP A N 1
ATOM 709 C CA . ASP A 1 86 ? 10.798 4.240 -15.943 1.00 96.12 86 ASP A CA 1
ATOM 710 C C . ASP A 1 86 ? 9.538 3.372 -16.166 1.00 96.12 86 ASP A C 1
ATOM 712 O O . ASP A 1 86 ? 9.221 2.522 -15.325 1.00 96.12 86 ASP A O 1
ATOM 716 N N . PRO A 1 87 ? 8.814 3.542 -17.291 1.00 96.81 87 PRO A N 1
ATOM 717 C CA . PRO A 1 87 ? 7.543 2.851 -17.514 1.00 96.81 87 PRO A CA 1
ATOM 718 C C . PRO A 1 87 ? 7.625 1.320 -17.449 1.00 96.81 87 PRO A C 1
ATOM 720 O O . PRO A 1 87 ? 6.661 0.675 -17.039 1.00 96.81 87 PRO A O 1
ATOM 723 N N . ILE A 1 88 ? 8.763 0.724 -17.828 1.00 95.12 88 ILE A N 1
ATOM 724 C CA . ILE A 1 88 ? 8.941 -0.732 -17.774 1.00 95.12 88 ILE A CA 1
ATOM 725 C C . ILE A 1 88 ? 9.085 -1.171 -16.318 1.00 95.12 88 ILE A C 1
ATOM 727 O O . ILE A 1 88 ? 8.431 -2.124 -15.902 1.00 95.12 88 ILE A O 1
ATOM 731 N N . SER A 1 89 ? 9.887 -0.464 -15.522 1.00 93.44 89 SER A N 1
ATOM 732 C CA . SER A 1 89 ? 10.000 -0.736 -14.086 1.00 93.44 89 SER A CA 1
ATOM 733 C C . SER A 1 89 ? 8.667 -0.546 -13.352 1.00 93.44 89 SER A C 1
ATOM 735 O O . SER A 1 89 ? 8.364 -1.340 -12.464 1.00 93.44 89 SER A O 1
ATOM 737 N N . GLN A 1 90 ? 7.834 0.429 -13.740 1.00 92.44 90 GLN A N 1
ATOM 738 C CA . GLN A 1 90 ? 6.470 0.566 -13.201 1.00 92.44 90 GLN A CA 1
ATOM 739 C C . GLN A 1 90 ? 5.625 -0.680 -13.497 1.00 92.44 90 GLN A C 1
ATOM 741 O O . GLN A 1 90 ? 5.093 -1.282 -12.566 1.00 92.44 90 GLN A O 1
ATOM 746 N N . GLN A 1 91 ? 5.579 -1.127 -14.758 1.00 92.38 91 GLN A N 1
ATOM 747 C CA . GLN A 1 91 ? 4.821 -2.323 -15.154 1.00 92.38 91 GLN A CA 1
ATOM 748 C C . GLN A 1 91 ? 5.339 -3.603 -14.487 1.00 92.38 91 GLN A C 1
ATOM 750 O O . GLN A 1 91 ? 4.545 -4.453 -14.090 1.00 92.38 91 GLN A O 1
ATOM 755 N N . VAL A 1 92 ? 6.660 -3.749 -14.331 1.00 93.25 92 VAL A N 1
ATOM 756 C CA . VAL A 1 92 ? 7.260 -4.867 -13.585 1.00 93.25 92 VAL A CA 1
ATOM 757 C C . VAL A 1 92 ? 6.738 -4.887 -12.149 1.00 93.25 92 VAL A C 1
ATOM 759 O O . VAL A 1 92 ? 6.299 -5.933 -11.675 1.00 93.25 92 VAL A O 1
ATOM 762 N N . MET A 1 93 ? 6.753 -3.740 -11.469 1.00 90.69 93 MET A N 1
ATOM 763 C CA . MET A 1 93 ? 6.293 -3.639 -10.085 1.00 90.69 93 MET A CA 1
ATOM 764 C C . MET A 1 93 ? 4.783 -3.860 -9.955 1.00 90.69 93 MET A C 1
ATOM 766 O O . MET A 1 93 ? 4.364 -4.551 -9.033 1.00 90.69 93 MET A O 1
ATOM 770 N N . GLU A 1 94 ? 3.970 -3.332 -10.873 1.00 87.31 94 GLU A N 1
ATOM 771 C CA . GLU A 1 94 ? 2.516 -3.550 -10.895 1.00 87.31 94 GLU A CA 1
ATOM 772 C C . GLU A 1 94 ? 2.173 -5.031 -11.044 1.00 87.31 94 GLU A C 1
ATOM 774 O O . GLU A 1 94 ? 1.466 -5.585 -10.206 1.00 87.31 94 GLU A O 1
ATOM 779 N N . LEU A 1 95 ? 2.747 -5.701 -12.047 1.00 85.25 95 LEU A N 1
ATOM 780 C CA . LEU A 1 95 ? 2.504 -7.124 -12.277 1.00 85.25 95 LEU A CA 1
ATOM 781 C C . LEU A 1 95 ? 3.000 -7.983 -11.106 1.00 85.25 95 LEU A C 1
ATOM 783 O O . LEU A 1 95 ? 2.322 -8.932 -10.713 1.00 85.25 95 LEU A O 1
ATOM 787 N N . ALA A 1 96 ? 4.151 -7.642 -10.520 1.00 82.31 96 ALA A N 1
ATOM 788 C CA . ALA A 1 96 ? 4.653 -8.319 -9.327 1.00 82.31 96 ALA A CA 1
ATOM 789 C C . ALA A 1 96 ? 3.721 -8.109 -8.121 1.00 82.31 96 ALA A C 1
ATOM 791 O O . ALA A 1 96 ? 3.467 -9.043 -7.359 1.00 82.31 96 ALA A O 1
ATOM 792 N N . TRP A 1 97 ? 3.165 -6.907 -7.944 1.00 80.50 97 TRP A N 1
ATOM 793 C CA . TRP A 1 97 ? 2.206 -6.612 -6.874 1.00 80.50 97 TRP A CA 1
ATOM 794 C C . TRP A 1 97 ? 0.836 -7.255 -7.074 1.00 80.50 97 TRP A C 1
ATOM 796 O O . TRP A 1 97 ? 0.164 -7.520 -6.072 1.00 80.50 97 TRP A O 1
ATOM 806 N N . ASP A 1 98 ? 0.460 -7.536 -8.319 1.00 82.25 98 ASP A N 1
ATOM 807 C CA . ASP A 1 98 ? -0.713 -8.335 -8.685 1.00 82.25 98 ASP A CA 1
ATOM 808 C C . ASP A 1 98 ? -0.475 -9.849 -8.502 1.00 82.25 98 ASP A C 1
ATOM 810 O O . ASP A 1 98 ? -1.385 -10.653 -8.707 1.00 82.25 98 ASP A O 1
ATOM 814 N N . GLY A 1 99 ? 0.729 -10.249 -8.075 1.00 78.38 99 GLY A N 1
ATOM 815 C CA . GLY A 1 99 ? 1.081 -11.633 -7.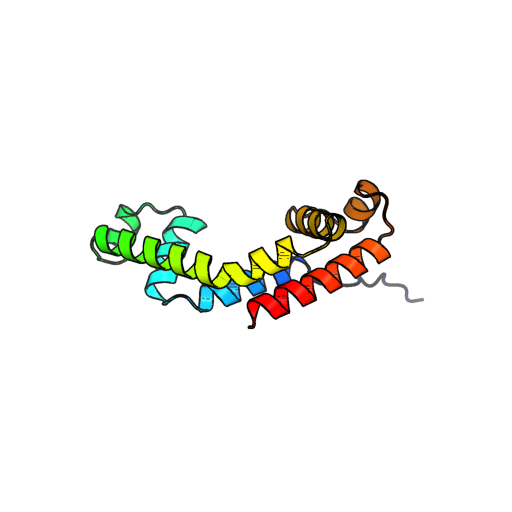748 1.00 78.38 99 GLY A CA 1
ATOM 816 C C . GLY A 1 99 ? 1.632 -12.439 -8.923 1.00 78.38 99 GLY A C 1
ATOM 817 O O . GLY A 1 99 ? 1.694 -13.667 -8.850 1.00 78.38 99 GLY A O 1
ATOM 818 N N . LEU A 1 100 ? 2.026 -11.782 -10.016 1.00 80.12 100 LEU A N 1
ATOM 819 C CA . LEU A 1 100 ? 2.615 -12.459 -11.164 1.00 80.12 100 LEU A CA 1
ATOM 820 C C . LEU A 1 100 ? 4.084 -12.830 -10.888 1.00 80.12 100 LEU A C 1
ATOM 822 O O . LEU A 1 100 ? 4.860 -12.022 -10.387 1.00 80.12 100 LEU A O 1
ATOM 826 N N . LEU A 1 101 ? 4.475 -14.059 -11.235 1.00 87.06 101 LEU A N 1
ATOM 827 C CA . LEU A 1 101 ? 5.851 -14.545 -11.071 1.00 87.06 101 LEU A CA 1
ATOM 828 C C . LEU A 1 101 ? 6.815 -13.903 -12.086 1.00 87.06 101 LEU A C 1
ATOM 830 O O . LEU A 1 101 ? 6.415 -13.555 -13.198 1.00 87.06 101 LEU A O 1
ATOM 834 N N . ASN A 1 102 ? 8.101 -13.790 -11.732 1.00 89.38 102 ASN A N 1
ATOM 835 C CA . ASN A 1 102 ? 9.120 -13.106 -12.545 1.00 89.38 102 ASN A CA 1
ATOM 836 C C . ASN A 1 102 ? 9.265 -13.674 -13.964 1.00 89.38 102 ASN A C 1
ATOM 838 O O . ASN A 1 102 ? 9.447 -12.914 -14.910 1.00 89.38 102 ASN A O 1
ATOM 842 N N . ASP A 1 103 ? 9.166 -14.994 -14.127 1.00 89.62 103 ASP A N 1
ATOM 843 C CA . ASP A 1 103 ? 9.188 -15.673 -15.426 1.00 89.62 103 ASP A CA 1
ATOM 844 C C . ASP A 1 103 ? 7.992 -15.265 -16.299 1.00 89.62 103 ASP A C 1
ATOM 846 O O . ASP A 1 103 ? 8.139 -14.987 -17.490 1.00 89.62 103 ASP A O 1
ATOM 850 N N . ARG A 1 104 ? 6.806 -15.144 -15.698 1.00 92.25 104 ARG A N 1
ATOM 851 C CA . ARG A 1 104 ? 5.583 -14.688 -16.371 1.00 92.25 104 ARG A CA 1
ATOM 852 C C . ARG A 1 104 ? 5.617 -13.200 -16.697 1.00 92.25 104 ARG A C 1
ATOM 854 O O . ARG A 1 104 ? 5.153 -12.819 -17.770 1.00 92.25 104 ARG A O 1
ATOM 861 N N . ILE A 1 105 ? 6.193 -12.375 -15.824 1.00 89.38 105 ILE A N 1
ATOM 862 C CA . ILE A 1 105 ? 6.441 -10.951 -16.094 1.00 89.38 105 ILE A CA 1
ATOM 863 C C . ILE A 1 105 ? 7.421 -10.804 -17.263 1.00 89.38 105 ILE A C 1
ATOM 865 O O . ILE A 1 105 ? 7.140 -10.063 -18.202 1.00 89.38 105 ILE A O 1
ATOM 869 N N . ALA A 1 106 ? 8.529 -11.549 -17.239 1.00 94.44 106 ALA A N 1
ATOM 870 C CA . ALA A 1 106 ? 9.549 -11.539 -18.284 1.00 94.44 106 ALA A CA 1
ATOM 871 C C . ALA A 1 106 ? 8.951 -11.893 -19.652 1.00 94.44 106 ALA A C 1
ATOM 873 O O . ALA A 1 106 ? 9.096 -11.128 -20.605 1.00 94.44 106 ALA A O 1
ATOM 874 N N . LEU A 1 107 ? 8.183 -12.986 -19.722 1.00 95.62 107 LEU A N 1
ATOM 875 C CA . LEU A 1 107 ? 7.466 -13.382 -20.937 1.00 95.62 107 LEU A CA 1
ATOM 876 C C . LEU A 1 107 ? 6.477 -12.307 -21.409 1.00 95.62 107 LEU A C 1
ATOM 878 O O . LEU A 1 107 ? 6.427 -12.006 -22.598 1.00 95.62 107 LEU A O 1
ATOM 882 N N . ARG A 1 108 ? 5.698 -11.715 -20.494 1.00 96.31 108 ARG A N 1
ATOM 883 C CA . ARG A 1 108 ? 4.670 -10.717 -20.830 1.00 96.31 108 ARG A CA 1
ATOM 884 C C . ARG A 1 108 ? 5.255 -9.410 -21.361 1.00 96.31 108 ARG A C 1
ATOM 886 O O . ARG A 1 108 ? 4.641 -8.786 -22.220 1.00 96.31 108 ARG A O 1
ATOM 893 N N . LEU A 1 109 ? 6.404 -8.996 -20.836 1.00 96.06 109 LEU A N 1
ATOM 894 C CA . LEU A 1 109 ? 7.051 -7.731 -21.186 1.00 96.06 109 LEU A CA 1
ATOM 895 C C . LEU A 1 109 ? 8.146 -7.885 -22.253 1.00 96.06 109 LEU A C 1
ATOM 897 O O . LEU A 1 109 ? 8.759 -6.890 -22.631 1.00 96.06 109 LEU A O 1
ATOM 901 N N . GLY A 1 110 ? 8.410 -9.105 -22.736 1.00 97.12 110 GLY A N 1
ATOM 902 C CA . GLY A 1 110 ? 9.487 -9.366 -23.696 1.00 97.12 110 GLY A CA 1
ATOM 903 C C . GLY A 1 110 ? 10.884 -9.111 -23.118 1.00 97.12 110 GLY A C 1
ATOM 904 O O . GLY A 1 110 ? 11.776 -8.660 -23.832 1.00 97.12 110 GLY A O 1
ATOM 905 N N . LEU A 1 111 ? 11.068 -9.363 -21.820 1.00 96.50 111 LEU A N 1
ATOM 906 C CA . LEU A 1 111 ? 12.317 -9.154 -21.084 1.00 96.50 111 LEU A CA 1
ATOM 907 C C . LEU A 1 111 ? 12.959 -10.489 -20.702 1.00 96.50 111 LEU A C 1
ATOM 909 O O . LEU A 1 111 ? 12.307 -11.532 -20.692 1.00 96.50 111 LEU A O 1
ATOM 913 N N . SER A 1 112 ? 14.234 -10.460 -20.313 1.00 97.81 112 SER A N 1
ATOM 914 C CA . SER A 1 112 ? 14.830 -11.591 -19.599 1.00 97.81 112 SER A CA 1
ATOM 915 C C . SER A 1 112 ? 14.390 -11.605 -18.127 1.00 97.81 112 SER A C 1
ATOM 917 O O . SER A 1 112 ? 14.086 -10.565 -17.544 1.00 97.81 112 SER A O 1
ATOM 919 N N . VAL A 1 113 ? 14.400 -12.774 -17.478 1.00 91.25 113 VAL A N 1
ATOM 920 C CA . VAL A 1 113 ? 14.130 -12.866 -16.026 1.00 91.25 113 VAL A CA 1
ATOM 921 C C . VAL A 1 113 ? 15.115 -12.006 -15.231 1.00 91.25 113 VAL A C 1
ATOM 923 O O . VAL A 1 113 ? 14.714 -11.273 -14.332 1.00 91.25 113 VAL A O 1
ATOM 926 N N . ARG A 1 114 ? 16.391 -12.005 -15.636 1.00 92.00 114 ARG A N 1
ATOM 927 C CA . ARG A 1 114 ? 17.433 -11.171 -15.029 1.00 92.00 114 ARG A CA 1
ATOM 928 C C . ARG A 1 114 ? 17.125 -9.676 -15.156 1.00 92.00 114 ARG A C 1
ATOM 930 O O . ARG A 1 114 ? 17.389 -8.915 -14.226 1.00 92.00 114 ARG A O 1
ATOM 937 N N . ASP A 1 115 ? 16.562 -9.246 -16.284 1.00 95.25 115 ASP A N 1
ATOM 938 C CA . ASP A 1 115 ? 16.139 -7.858 -16.496 1.00 95.25 115 ASP A CA 1
ATOM 939 C C . ASP A 1 115 ? 14.996 -7.452 -15.566 1.00 95.25 115 ASP A C 1
ATOM 941 O O . ASP A 1 115 ? 15.006 -6.331 -15.050 1.00 95.25 115 ASP A O 1
ATOM 945 N N . VAL A 1 116 ? 14.034 -8.354 -15.349 1.00 91.56 116 VAL A N 1
ATOM 946 C CA . VAL A 1 116 ? 12.920 -8.166 -14.408 1.00 91.56 116 VAL A CA 1
ATOM 947 C C . VAL A 1 116 ? 13.448 -8.047 -12.983 1.00 91.56 116 VAL A C 1
ATOM 949 O O . VAL A 1 116 ? 13.145 -7.073 -12.299 1.00 91.56 116 VAL A O 1
ATOM 952 N N . GLU A 1 117 ? 14.290 -8.986 -12.551 1.00 89.94 117 GLU A N 1
ATOM 953 C CA . GLU A 1 117 ? 14.894 -8.986 -11.214 1.00 89.94 117 GLU A CA 1
ATOM 954 C C . GLU A 1 117 ? 15.718 -7.723 -10.954 1.00 89.94 117 GLU A C 1
ATOM 9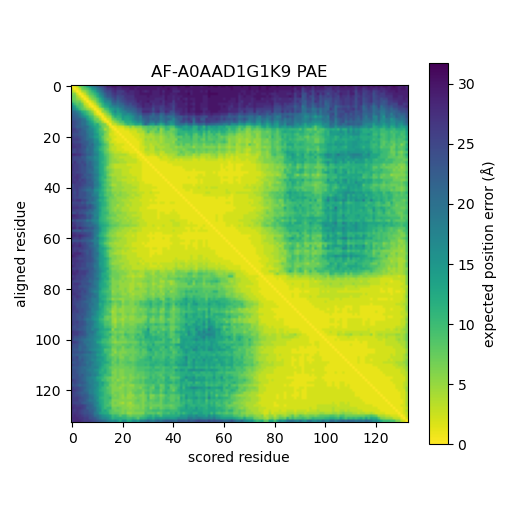56 O O . GLU A 1 117 ? 15.584 -7.101 -9.902 1.00 89.94 117 GLU A O 1
ATOM 961 N N . THR A 1 118 ? 16.527 -7.304 -11.931 1.00 92.44 118 THR A N 1
ATOM 962 C CA . THR A 1 118 ? 17.362 -6.099 -11.820 1.00 92.44 118 THR A CA 1
ATOM 963 C C . THR A 1 118 ? 16.507 -4.842 -11.662 1.00 92.44 118 THR A C 1
ATOM 965 O O . THR A 1 118 ? 16.765 -4.024 -10.775 1.00 92.44 118 THR A O 1
ATOM 968 N N . ARG A 1 119 ? 15.462 -4.693 -12.487 1.00 94.44 119 ARG A N 1
ATOM 969 C CA . ARG A 1 119 ? 14.527 -3.557 -12.414 1.00 94.44 119 ARG A CA 1
ATOM 970 C C . ARG A 1 119 ? 13.753 -3.549 -11.106 1.00 94.44 119 ARG A C 1
ATOM 972 O O . ARG A 1 119 ? 13.656 -2.508 -10.462 1.00 94.44 119 ARG A O 1
ATOM 979 N N . MET A 1 120 ? 13.267 -4.710 -10.680 1.00 89.50 120 MET A N 1
ATOM 980 C CA . MET A 1 120 ? 12.541 -4.866 -9.426 1.00 89.50 120 MET A CA 1
ATOM 981 C C . MET A 1 120 ? 13.421 -4.517 -8.223 1.00 89.50 120 MET A C 1
ATOM 983 O O . MET A 1 120 ? 12.999 -3.745 -7.366 1.00 89.50 120 MET A O 1
ATOM 987 N N . ALA A 1 121 ? 14.666 -4.998 -8.180 1.00 85.06 121 ALA A N 1
ATOM 988 C CA . ALA A 1 121 ? 15.609 -4.654 -7.118 1.00 85.06 121 ALA A CA 1
ATOM 989 C C . ALA A 1 121 ? 15.895 -3.143 -7.073 1.00 85.06 121 ALA A C 1
ATOM 991 O O . ALA A 1 121 ? 15.828 -2.529 -6.006 1.00 85.06 121 ALA A O 1
ATOM 992 N N . ALA A 1 122 ? 16.162 -2.520 -8.225 1.00 86.88 122 ALA A N 1
ATOM 993 C CA . ALA A 1 122 ? 16.394 -1.078 -8.310 1.00 86.88 122 ALA A CA 1
ATOM 994 C C . ALA A 1 122 ? 15.164 -0.265 -7.866 1.00 86.88 122 ALA A C 1
ATOM 996 O O . ALA A 1 122 ? 15.296 0.682 -7.084 1.00 86.88 122 ALA A O 1
ATOM 997 N N . ALA A 1 123 ? 13.968 -0.667 -8.306 1.00 88.31 123 ALA A N 1
ATOM 998 C CA . ALA A 1 123 ? 12.707 -0.048 -7.922 1.00 88.31 123 ALA A CA 1
ATOM 999 C C . ALA A 1 123 ? 12.445 -0.180 -6.416 1.00 88.31 123 ALA A C 1
ATOM 1001 O O . ALA A 1 123 ? 12.160 0.817 -5.756 1.00 88.31 123 ALA A O 1
ATOM 1002 N N . LEU A 1 124 ? 12.614 -1.371 -5.836 1.00 84.56 124 LEU A N 1
ATOM 1003 C CA . LEU A 1 124 ? 12.453 -1.600 -4.397 1.00 84.56 124 LEU A CA 1
ATOM 1004 C C . LEU A 1 124 ? 13.410 -0.732 -3.571 1.00 84.56 124 LEU A C 1
ATOM 1006 O O . LEU A 1 124 ? 12.986 -0.127 -2.586 1.00 84.56 124 LEU A O 1
ATOM 1010 N N . VAL A 1 125 ? 14.669 -0.591 -3.997 1.00 85.38 125 VAL A N 1
ATOM 1011 C CA . VAL A 1 125 ? 15.638 0.304 -3.343 1.00 85.38 125 VAL A CA 1
ATOM 1012 C C . VAL A 1 125 ? 15.190 1.766 -3.420 1.00 85.38 125 VAL A C 1
ATOM 1014 O O . VAL A 1 125 ? 15.257 2.476 -2.414 1.00 85.38 125 VAL A O 1
ATOM 1017 N N . ALA A 1 126 ? 14.727 2.232 -4.582 1.00 84.75 126 ALA A N 1
ATOM 1018 C CA . ALA A 1 126 ? 14.245 3.603 -4.753 1.00 84.75 126 ALA A CA 1
ATOM 1019 C C . ALA A 1 126 ? 13.016 3.890 -3.872 1.00 84.75 126 ALA A C 1
ATOM 1021 O O . ALA A 1 126 ? 12.978 4.891 -3.151 1.00 84.75 126 ALA A O 1
ATOM 1022 N N . LEU A 1 127 ? 12.048 2.973 -3.866 1.00 83.19 127 LEU A N 1
ATOM 1023 C CA . LEU A 1 127 ? 10.829 3.071 -3.064 1.00 83.19 127 LEU A CA 1
ATOM 1024 C C . LEU A 1 127 ? 11.122 3.004 -1.562 1.00 83.19 127 LEU A C 1
ATOM 1026 O O . LEU A 1 127 ? 10.527 3.754 -0.786 1.00 83.19 127 LEU A O 1
ATOM 1030 N N . HIS A 1 128 ? 12.058 2.147 -1.145 1.00 79.88 128 HIS A N 1
ATOM 1031 C CA . HIS A 1 128 ? 12.490 2.060 0.247 1.00 79.88 128 HIS A CA 1
ATOM 1032 C C . HIS A 1 128 ? 13.124 3.373 0.711 1.00 79.88 128 HIS A C 1
ATOM 1034 O O . HIS A 1 128 ? 12.693 3.922 1.723 1.0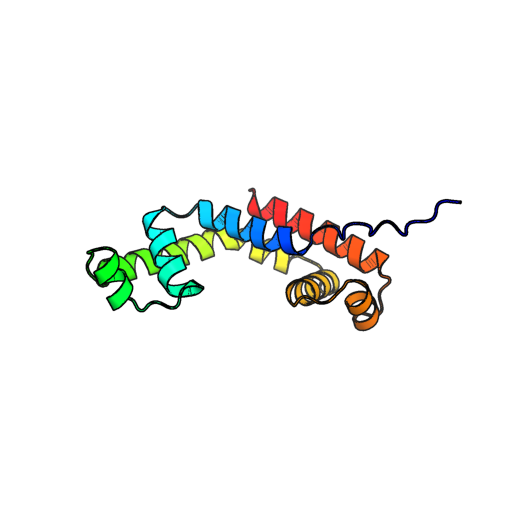0 79.88 128 HIS A O 1
ATOM 1040 N N . LYS A 1 129 ? 14.074 3.920 -0.062 1.00 81.19 129 LYS A N 1
ATOM 1041 C CA . LYS A 1 129 ? 14.718 5.210 0.240 1.00 81.19 129 LYS A CA 1
ATOM 1042 C C . LYS A 1 129 ? 13.689 6.325 0.405 1.00 81.19 129 LYS A C 1
ATOM 1044 O O . LYS A 1 129 ? 13.752 7.071 1.378 1.00 81.19 129 LYS A O 1
ATOM 1049 N N . ALA A 1 130 ? 12.711 6.398 -0.496 1.00 79.75 130 ALA A N 1
ATOM 1050 C CA . ALA A 1 130 ? 11.646 7.393 -0.423 1.00 79.75 130 ALA A CA 1
ATOM 1051 C C . ALA A 1 130 ? 10.741 7.221 0.810 1.00 79.75 130 ALA A C 1
ATOM 1053 O O . ALA A 1 130 ? 10.245 8.201 1.351 1.00 79.75 130 ALA A O 1
ATOM 1054 N N . ALA A 1 131 ? 10.531 5.991 1.284 1.00 68.94 131 ALA A N 1
ATOM 1055 C CA . ALA A 1 131 ? 9.710 5.698 2.460 1.00 68.94 131 ALA A CA 1
ATOM 1056 C C . ALA A 1 131 ? 10.416 5.959 3.810 1.00 68.94 131 ALA A C 1
ATOM 1058 O O . ALA A 1 131 ? 9.742 6.016 4.851 1.00 68.94 131 ALA A O 1
ATOM 1059 N N . THR A 1 132 ? 11.750 6.058 3.803 1.00 67.88 132 THR A N 1
ATOM 1060 C CA . THR A 1 132 ? 12.598 6.251 4.994 1.00 67.88 132 THR A CA 1
ATOM 1061 C C . THR A 1 132 ? 13.086 7.686 5.215 1.00 67.88 132 THR A C 1
ATOM 1063 O O . THR A 1 132 ? 13.560 7.969 6.313 1.00 67.88 132 THR A O 1
ATOM 1066 N N . LEU A 1 133 ? 12.966 8.561 4.211 1.00 52.47 133 LEU A N 1
ATOM 1067 C CA . LEU A 1 133 ? 13.232 10.007 4.296 1.00 52.47 133 LEU A CA 1
ATOM 1068 C C . LEU A 1 133 ? 12.030 10.766 4.888 1.00 52.47 133 LEU A C 1
ATOM 1070 O O . LEU A 1 133 ? 12.268 11.792 5.562 1.00 52.47 133 LEU A O 1
#

Secondary structure (DSSP, 8-state):
------------HHHHHHHHHHHHHTTS-HHHHHHHHHHHTS---HHHHHHHTTS-HHHHHHHHHHHHHHHHHHHHHHHHHHHTS-HHHHHHHHHHHTT--HHHHHHHHT--HHHHHHHHHHHHHHHHHHHH-

Radius of gyration: 19.55 Å; Cα contacts (8 Å, |Δi|>4): 95; chains: 1; bounding box: 46×52×47 Å

Mean predicted aligned error: 9.5 Å

Organism: Sphingosinicella microcystinivorans (NCBI:txid335406)

pLDDT: mean 82.11, std 17.87, range [32.94, 97.81]

Nearest PDB structures (foldseek):
  3hug-assembly6_K  TM=8.554E-01  e=1.286E-01  Mycobacterium tuberculosis H37Rv
  6in7-assembly1_B  TM=8.476E-01  e=1.654E-01  Pseudomonas aeruginosa PAO1
  6dvb-assembly1_F  TM=7.822E-01  e=1.162E-01  Mycobacterium tuberculosis H37Rv
  1or7-assembly3_A  TM=8.737E-01  e=3.703E-01  Escherichia coli
  8z6g-assembly3_F  TM=4.787E-01  e=1.422E-01  Pseudomonas aeruginosa

Foldseek 3Di:
DDDPPPPPPPPPLVCLVVVLVVVLLVVQDPVLSVLCCCCPVVVDDLVRVCVVVVHDSVVSVVSPVSNVVSCCVLCVLLVVLLVPQDPLLNQLVVCVVVVHDLVRSCVVSVHDSVVSVVSPVVSSVSSVVSNVD

Sequence (133 aa):
MNGKSVLEPGVPLERDRHAVMRAWLRKLPERTLMVFIAHRVEGKSYAEIAAELRIGEWRVRWHMRRAIRHIIKIGKPYREAFAALDPISQQVMELAWDGLLNDRIALRLGLSVRDVETRMAAALVALHKAATL